Protein AF-A0A7C5J6E2-F1 (afdb_monomer)

Foldseek 3Di:
DVVVVVVVVVVVQVVVWDWDWDADPPFKIKIWTWGCDPDPPDHTDIDIWIWGWDDDDQWIWTGTPNDIWIWGHDPQWTWTDPPDPPDDTDIDGHDD

Solvent-accessible surfac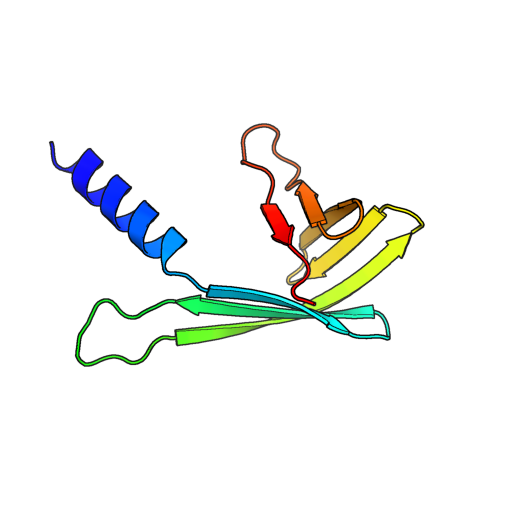e area (backbone atoms only — not comparable to full-atom values): 5600 Å² total; per-residue (Å²): 126,64,68,61,54,53,50,53,50,52,50,52,48,56,72,56,36,50,73,46,80,46,81,44,93,89,37,40,26,39,38,37,40,32,42,66,47,93,47,98,89,47,74,58,49,72,49,78,47,69,35,34,38,49,73,63,88,55,38,34,42,38,37,42,92,96,40,77,35,50,22,39,58,56,101,56,35,36,42,29,48,64,95,50,98,83,60,80,67,48,72,45,69,64,83,128

pLDDT: mean 76.21, std 11.4, range [49.91, 91.38]

Secondary structure (DSSP, 8-state):
-HHHHHHHHHHHHHHT-EEEEEEETTTEEEEEEEEPPSSTTSPPEEEEEEEEEEEETTEEEEEETTEEEEEEEETTEEEEE-SSTTSPPEEEE---

Radius of gyration: 15.64 Å; Cα contacts (8 Å, |Δi|>4): 153; chains: 1; bounding box: 43×29×48 Å

Sequence (96 aa):
KEQQGFAKFMLGMIDAMDMKLTLKSGGELEMEATTPSMSKDKKAKTETKKGTWKAEGETITLSADDKELECKLEEKKLECESGKKKDPPMVFIKQG

Nearest PDB structures (foldseek):
  4bqu-assembly2_B  TM=5.855E-01  e=4.080E-01  Rhipicephalus appendiculatus
  3cqn-assembly2_B  TM=4.545E-01  e=3.658E-01  Arabidopsis thaliana
  3mm0-assembly3_K-2  TM=4.435E-01  e=1.216E+00  Gallus gallus
  6m1u-assembly1_A  TM=3.165E-01  e=5.312E+00  Homo sapiens

Mean predicted aligned error: 9.53 Å

Structure (mmCIF, N/CA/C/O backbone):
data_AF-A0A7C5J6E2-F1
#
_entry.id   AF-A0A7C5J6E2-F1
#
loop_
_atom_site.group_PDB
_atom_site.id
_atom_site.type_symbol
_atom_site.label_atom_id
_atom_site.label_alt_id
_atom_site.label_comp_id
_atom_site.label_asym_id
_atom_site.label_entity_id
_atom_site.label_seq_id
_atom_site.pdbx_PDB_ins_code
_atom_site.Cartn_x
_atom_site.Cartn_y
_atom_site.Cartn_z
_atom_site.occupancy
_atom_site.B_iso_or_equiv
_atom_site.auth_seq_id
_atom_site.auth_comp_id
_atom_site.auth_asym_id
_atom_site.auth_atom_id
_atom_site.pdbx_PDB_model_num
ATOM 1 N N . LYS A 1 1 ? 12.221 2.442 -34.087 1.00 52.75 1 LYS A N 1
ATOM 2 C CA . LYS A 1 1 ? 12.283 1.030 -33.617 1.00 52.75 1 LYS A CA 1
ATOM 3 C C . LYS A 1 1 ? 12.865 0.891 -32.201 1.00 52.75 1 LYS A C 1
ATOM 5 O O . LYS A 1 1 ? 12.598 -0.116 -31.568 1.00 52.75 1 LYS A O 1
ATOM 10 N N . GLU A 1 2 ? 13.565 1.893 -31.661 1.00 52.41 2 GLU A N 1
ATOM 11 C CA . GLU A 1 2 ? 14.193 1.826 -30.325 1.00 52.41 2 GLU A CA 1
ATOM 12 C C . GLU A 1 2 ? 13.233 2.132 -29.155 1.00 52.41 2 GLU A C 1
ATOM 14 O O . GLU A 1 2 ? 13.336 1.525 -28.093 1.00 52.41 2 GLU A O 1
ATOM 19 N N . GLN A 1 3 ? 12.218 2.978 -29.369 1.00 56.50 3 GLN A N 1
ATOM 20 C CA . GLN A 1 3 ? 11.218 3.336 -28.346 1.00 56.50 3 GLN A CA 1
ATOM 21 C C . GLN A 1 3 ? 10.402 2.138 -27.824 1.00 56.50 3 GLN A C 1
ATOM 23 O O . GLN A 1 3 ? 10.106 2.061 -26.635 1.00 56.50 3 GLN A O 1
ATOM 28 N N . GLN A 1 4 ? 10.069 1.177 -28.694 1.00 57.31 4 GLN A N 1
ATOM 29 C CA . GLN A 1 4 ? 9.354 -0.043 -28.295 1.00 57.31 4 GLN A CA 1
ATOM 30 C C . GLN A 1 4 ? 10.225 -0.978 -27.445 1.00 57.31 4 GLN A C 1
ATOM 32 O O . GLN A 1 4 ? 9.703 -1.645 -26.554 1.00 57.31 4 GLN A O 1
ATOM 37 N N . GLY A 1 5 ? 11.541 -1.008 -27.688 1.00 61.09 5 GLY A N 1
ATOM 38 C CA . GLY A 1 5 ? 12.483 -1.793 -26.890 1.00 61.09 5 GLY A CA 1
ATOM 39 C C . GLY A 1 5 ? 12.600 -1.258 -25.465 1.00 61.09 5 GLY A C 1
ATOM 40 O O . GLY A 1 5 ? 12.502 -2.026 -24.513 1.00 61.09 5 GLY A O 1
ATOM 41 N N . PHE A 1 6 ? 12.706 0.066 -25.315 1.00 65.50 6 PHE A N 1
ATOM 42 C CA . PHE A 1 6 ? 12.762 0.709 -24.001 1.00 65.50 6 PHE A CA 1
ATOM 43 C C . PHE A 1 6 ? 11.434 0.603 -23.240 1.00 65.50 6 PHE A C 1
ATOM 45 O O . PHE A 1 6 ? 11.433 0.304 -22.051 1.00 65.50 6 PHE A O 1
ATOM 52 N N . ALA A 1 7 ? 10.295 0.763 -23.923 1.00 64.75 7 ALA A N 1
ATOM 53 C CA . ALA A 1 7 ? 8.981 0.589 -23.304 1.00 64.75 7 ALA A CA 1
ATOM 54 C C . ALA A 1 7 ? 8.773 -0.844 -22.791 1.00 64.75 7 ALA A C 1
ATOM 56 O O . ALA A 1 7 ? 8.332 -1.034 -21.663 1.00 64.75 7 ALA A O 1
ATOM 57 N N . LYS A 1 8 ? 9.144 -1.862 -23.577 1.00 63.06 8 LYS A N 1
ATOM 58 C CA . LYS A 1 8 ? 9.025 -3.270 -23.169 1.00 63.06 8 LYS A CA 1
ATOM 59 C C . LYS A 1 8 ? 9.985 -3.632 -22.033 1.00 63.06 8 LYS A C 1
ATOM 61 O O . LYS A 1 8 ? 9.623 -4.412 -21.160 1.00 63.06 8 LYS A O 1
ATOM 66 N N . PHE A 1 9 ? 11.174 -3.036 -22.022 1.00 64.44 9 PHE A N 1
ATOM 67 C CA . PHE A 1 9 ? 12.134 -3.164 -20.929 1.00 64.44 9 PHE A CA 1
ATOM 68 C C . PHE A 1 9 ? 11.629 -2.514 -19.635 1.00 64.44 9 PHE A C 1
ATOM 70 O O . PHE A 1 9 ? 11.676 -3.143 -18.585 1.00 64.44 9 PHE A O 1
ATOM 77 N N . MET A 1 10 ? 11.088 -1.294 -19.711 1.00 66.69 10 MET A N 1
ATOM 78 C CA . MET A 1 10 ? 10.483 -0.605 -18.566 1.00 66.69 10 MET A CA 1
ATOM 79 C C . MET A 1 10 ? 9.266 -1.362 -18.031 1.00 66.69 10 MET A C 1
ATOM 81 O O . MET A 1 10 ? 9.147 -1.531 -16.825 1.00 66.69 10 MET A O 1
ATOM 85 N N . LEU A 1 11 ? 8.401 -1.875 -18.911 1.00 65.69 11 LEU A N 1
ATOM 86 C CA . LEU A 1 11 ? 7.267 -2.714 -18.514 1.00 65.69 11 LEU A CA 1
ATOM 87 C C . LEU A 1 11 ? 7.733 -4.008 -17.837 1.00 65.69 11 LEU A C 1
ATOM 89 O O . LEU A 1 11 ? 7.211 -4.350 -16.786 1.00 65.69 11 LEU A O 1
ATOM 93 N N . GLY A 1 12 ? 8.752 -4.681 -18.381 1.00 64.75 12 GLY A N 1
ATOM 94 C CA . GLY A 1 12 ? 9.338 -5.868 -17.751 1.00 64.75 12 GLY A CA 1
ATOM 95 C C . GLY A 1 12 ? 10.037 -5.569 -16.422 1.00 64.75 12 GLY A C 1
ATOM 96 O O . GLY A 1 12 ? 10.050 -6.412 -15.535 1.00 64.75 12 GLY A O 1
ATOM 97 N N . MET A 1 13 ? 10.587 -4.363 -16.254 1.00 65.25 13 MET A N 1
ATOM 98 C CA . MET A 1 13 ? 11.142 -3.918 -14.978 1.00 65.25 13 MET A CA 1
ATOM 99 C C . MET A 1 13 ? 10.043 -3.659 -13.949 1.00 65.25 13 MET A C 1
ATOM 101 O O . MET A 1 13 ? 10.226 -4.040 -12.804 1.00 65.25 13 MET A O 1
ATOM 105 N N . ILE A 1 14 ? 8.928 -3.037 -14.347 1.00 66.12 14 ILE A N 1
ATOM 106 C CA . ILE A 1 14 ? 7.760 -2.808 -13.482 1.00 66.12 14 ILE A CA 1
ATOM 107 C C . ILE A 1 14 ? 7.132 -4.142 -13.062 1.00 66.12 14 ILE A C 1
ATOM 109 O O . ILE A 1 14 ? 6.823 -4.303 -11.891 1.00 66.12 14 ILE A O 1
ATOM 113 N N . ASP A 1 15 ? 7.009 -5.105 -13.979 1.00 64.00 15 ASP A N 1
ATOM 114 C CA . ASP A 1 15 ? 6.521 -6.463 -13.679 1.00 64.00 15 ASP A CA 1
ATOM 115 C C . ASP A 1 15 ? 7.446 -7.187 -12.682 1.00 64.00 15 ASP A C 1
ATOM 117 O O . ASP A 1 15 ? 7.003 -7.892 -11.782 1.00 64.00 15 ASP A O 1
ATOM 121 N N . ALA A 1 16 ? 8.754 -6.936 -12.787 1.00 67.88 16 ALA A N 1
ATOM 122 C CA . ALA A 1 16 ? 9.751 -7.488 -11.881 1.00 67.88 16 ALA A CA 1
ATOM 123 C C . ALA A 1 16 ? 9.944 -6.678 -10.578 1.00 67.88 16 ALA A C 1
ATOM 125 O O . ALA A 1 16 ? 10.701 -7.120 -9.711 1.00 67.88 16 ALA A O 1
ATOM 126 N N . MET A 1 17 ? 9.318 -5.501 -10.428 1.00 72.75 17 MET A N 1
ATOM 127 C CA . MET A 1 17 ? 9.335 -4.746 -9.173 1.00 72.75 17 MET A CA 1
ATOM 128 C C . MET A 1 17 ? 8.353 -5.378 -8.195 1.00 72.75 17 MET A C 1
ATOM 130 O O . MET A 1 17 ? 7.147 -5.377 -8.424 1.00 72.75 17 MET A O 1
ATOM 134 N N . ASP A 1 18 ? 8.872 -5.855 -7.069 1.00 77.62 18 ASP A N 1
ATOM 135 C CA . ASP A 1 18 ? 8.025 -6.321 -5.978 1.00 77.62 18 ASP A CA 1
ATOM 136 C C . ASP A 1 18 ? 7.582 -5.104 -5.157 1.00 77.62 18 ASP A C 1
ATOM 138 O O . ASP A 1 18 ? 8.414 -4.352 -4.640 1.00 77.62 18 ASP A O 1
ATOM 142 N N . MET A 1 19 ? 6.273 -4.863 -5.095 1.00 78.50 19 MET A N 1
ATOM 143 C CA . MET A 1 19 ? 5.681 -3.821 -4.262 1.00 78.50 19 MET A CA 1
ATOM 144 C C . MET A 1 19 ? 4.829 -4.469 -3.182 1.00 78.50 19 MET A C 1
ATOM 146 O O . MET A 1 19 ? 3.831 -5.130 -3.468 1.00 78.50 19 MET A O 1
ATOM 150 N N . LYS A 1 20 ? 5.190 -4.222 -1.927 1.00 83.25 20 LYS A N 1
ATOM 151 C CA . LYS A 1 20 ? 4.492 -4.742 -0.760 1.00 83.25 20 LYS A CA 1
ATOM 152 C C . LYS A 1 20 ? 3.956 -3.598 0.082 1.00 83.25 20 LYS A C 1
ATOM 154 O O . LYS A 1 20 ? 4.702 -2.741 0.543 1.00 83.25 20 LYS A O 1
ATOM 159 N N . LEU A 1 21 ? 2.649 -3.608 0.305 1.00 85.00 21 LEU A N 1
ATOM 160 C CA . LEU A 1 21 ? 1.952 -2.657 1.162 1.00 85.00 21 LEU A CA 1
ATOM 161 C C . LEU A 1 21 ? 1.542 -3.360 2.458 1.00 85.00 21 LEU A C 1
ATOM 163 O O . LEU A 1 21 ? 0.734 -4.287 2.431 1.00 85.00 21 LEU A O 1
ATOM 167 N N . THR A 1 22 ? 2.077 -2.918 3.593 1.00 87.19 22 THR A N 1
ATOM 168 C CA . THR A 1 22 ? 1.728 -3.444 4.917 1.00 87.19 22 THR A CA 1
ATOM 169 C C . THR A 1 22 ? 0.939 -2.396 5.694 1.00 87.19 22 THR A C 1
ATOM 171 O O . THR A 1 22 ? 1.483 -1.368 6.096 1.00 87.19 22 THR A O 1
ATOM 174 N N . LEU A 1 23 ? -0.343 -2.675 5.932 1.00 86.69 23 LEU A N 1
ATOM 175 C CA . LEU A 1 23 ? -1.206 -1.884 6.810 1.00 86.69 23 LEU A CA 1
ATOM 176 C C . LEU A 1 23 ? -1.119 -2.464 8.228 1.00 86.69 23 LEU A C 1
ATOM 178 O O . LEU A 1 23 ? -1.626 -3.556 8.490 1.00 86.69 23 LEU A O 1
ATOM 182 N N . LYS A 1 24 ? -0.433 -1.771 9.140 1.00 87.19 24 LYS A N 1
ATOM 183 C CA . LYS A 1 24 ? -0.280 -2.186 10.541 1.00 87.19 24 LYS A CA 1
ATOM 184 C C . LYS A 1 24 ? -1.456 -1.679 11.375 1.00 87.19 24 LYS A C 1
ATOM 186 O O . LYS A 1 24 ? -1.949 -0.566 11.175 1.00 87.19 24 LYS A O 1
ATOM 191 N N . SER A 1 25 ? -1.890 -2.492 12.336 1.00 79.31 25 SER A N 1
ATOM 192 C CA . SER A 1 25 ? -2.882 -2.093 13.338 1.00 79.31 25 SER A CA 1
ATOM 193 C C . SER A 1 25 ? -2.380 -0.870 14.107 1.00 79.31 25 SER A C 1
ATOM 195 O O . SER A 1 25 ? -1.258 -0.883 14.601 1.00 79.31 25 SER A O 1
ATOM 197 N N . GLY A 1 26 ? -3.200 0.179 14.199 1.00 80.62 26 GLY A N 1
ATOM 198 C CA . GLY A 1 26 ? -2.798 1.477 14.763 1.00 80.62 26 GLY A CA 1
ATOM 199 C C . GLY A 1 26 ? -2.682 2.606 13.735 1.00 80.62 26 GLY A C 1
ATOM 200 O O . GLY A 1 26 ? -2.358 3.728 14.109 1.00 80.62 26 GLY A O 1
ATOM 201 N N . GLY A 1 27 ? -2.987 2.333 12.461 1.00 86.19 27 GLY A N 1
ATOM 202 C CA . GLY A 1 27 ? -2.994 3.348 11.405 1.00 86.19 27 GLY A CA 1
ATOM 203 C C . GLY A 1 27 ? -1.608 3.653 10.839 1.00 86.19 27 GLY A C 1
ATOM 204 O O . GLY A 1 27 ? -1.425 4.690 10.213 1.00 86.19 27 GLY A O 1
ATOM 205 N N . GLU A 1 28 ? -0.630 2.769 11.046 1.00 89.94 28 GLU A N 1
ATOM 206 C CA . GLU A 1 28 ? 0.700 2.860 10.438 1.00 89.94 28 GLU A CA 1
ATOM 207 C C . GLU A 1 28 ? 0.753 2.066 9.134 1.00 89.94 28 GLU A C 1
ATOM 209 O O . GLU A 1 28 ? 0.276 0.933 9.053 1.00 89.94 28 GLU A O 1
ATOM 214 N N . LEU A 1 29 ? 1.353 2.653 8.106 1.00 89.06 29 LEU A N 1
ATOM 215 C CA . LEU A 1 29 ? 1.525 2.048 6.793 1.00 89.06 29 LEU A CA 1
ATOM 216 C C . LEU A 1 29 ? 3.013 1.942 6.459 1.00 89.06 29 LEU A C 1
ATOM 218 O O . LEU A 1 29 ? 3.796 2.856 6.713 1.00 89.06 29 LEU A O 1
ATOM 222 N N . GLU A 1 30 ? 3.399 0.815 5.874 1.00 89.25 30 GLU A N 1
ATOM 223 C CA . GLU A 1 30 ? 4.756 0.548 5.411 1.00 89.25 30 GLU A CA 1
ATOM 224 C C . GLU A 1 30 ? 4.695 0.026 3.975 1.00 89.25 30 GLU A C 1
ATOM 226 O O . GLU A 1 30 ? 4.128 -1.034 3.715 1.00 89.25 30 GLU A O 1
ATOM 231 N N . MET A 1 31 ? 5.234 0.798 3.034 1.00 86.44 31 MET A N 1
ATOM 232 C CA . MET A 1 31 ? 5.393 0.391 1.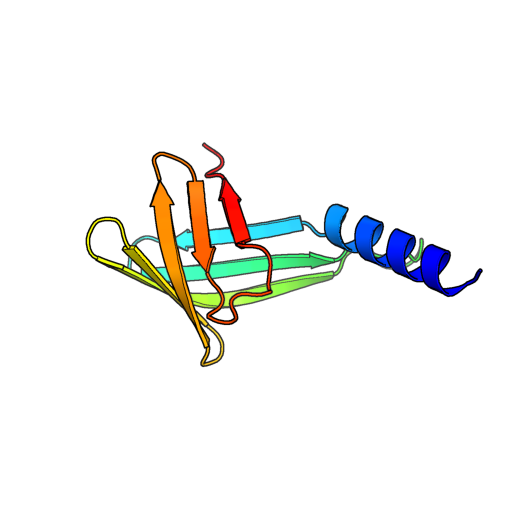640 1.00 86.44 31 MET A CA 1
ATOM 233 C C . MET A 1 31 ? 6.832 -0.050 1.422 1.00 86.44 31 MET A C 1
ATOM 235 O O . MET A 1 31 ? 7.751 0.736 1.636 1.00 86.44 31 MET A O 1
ATOM 239 N N . GLU A 1 32 ? 7.039 -1.270 0.958 1.00 86.50 32 GLU A N 1
ATOM 240 C CA . GLU A 1 32 ? 8.334 -1.755 0.501 1.00 86.50 32 GLU A CA 1
ATOM 241 C C . GLU A 1 32 ? 8.290 -1.875 -1.020 1.00 86.50 32 GLU A C 1
ATOM 243 O O . GLU A 1 32 ? 7.421 -2.545 -1.574 1.00 86.50 32 GLU A O 1
ATOM 248 N N . ALA A 1 33 ? 9.212 -1.204 -1.702 1.00 83.00 33 ALA A N 1
ATOM 249 C CA . ALA A 1 33 ? 9.401 -1.339 -3.138 1.00 83.00 33 ALA A CA 1
ATOM 250 C C . ALA A 1 33 ? 10.785 -1.933 -3.390 1.00 83.00 33 ALA A C 1
ATOM 252 O O . ALA A 1 33 ? 11.807 -1.288 -3.137 1.00 83.00 33 ALA A O 1
ATOM 253 N N . THR A 1 34 ? 10.828 -3.163 -3.888 1.00 81.50 34 THR A N 1
ATOM 254 C CA . THR A 1 34 ? 12.063 -3.844 -4.262 1.00 81.50 34 THR A CA 1
ATOM 255 C C . THR A 1 34 ? 12.258 -3.739 -5.764 1.00 81.50 34 THR A C 1
ATOM 257 O O . THR A 1 34 ? 11.576 -4.378 -6.561 1.00 81.50 34 THR A O 1
ATOM 260 N N . THR A 1 35 ? 13.241 -2.933 -6.158 1.00 81.19 35 THR A N 1
ATOM 261 C CA . THR A 1 35 ? 13.687 -2.850 -7.546 1.00 81.19 35 THR A CA 1
ATOM 262 C C . THR A 1 35 ? 14.731 -3.931 -7.817 1.00 81.19 35 THR A C 1
ATOM 264 O O . THR A 1 35 ? 15.815 -3.903 -7.214 1.00 81.19 35 THR A O 1
ATOM 267 N N . PRO A 1 36 ? 14.455 -4.885 -8.724 1.00 70.31 36 PRO A N 1
ATOM 268 C CA . PRO A 1 36 ? 15.447 -5.868 -9.125 1.00 70.31 36 PRO A CA 1
ATOM 269 C C . PRO A 1 36 ? 16.590 -5.153 -9.843 1.00 70.31 36 PRO A C 1
ATOM 271 O O . PRO A 1 36 ? 16.380 -4.255 -10.663 1.00 70.31 36 PRO A O 1
ATOM 274 N N . SER A 1 37 ? 17.827 -5.535 -9.532 1.00 69.69 37 SER A N 1
ATOM 275 C CA . SER A 1 37 ? 18.965 -4.993 -10.262 1.00 69.69 37 SER A CA 1
ATOM 276 C C . SER A 1 37 ? 19.138 -5.723 -11.586 1.00 69.69 37 SER A C 1
ATOM 278 O O . SER A 1 37 ? 19.164 -6.949 -11.628 1.00 69.69 37 SER A O 1
ATOM 280 N N . MET A 1 38 ? 19.303 -4.965 -12.667 1.00 66.00 38 MET A N 1
ATOM 281 C CA . MET A 1 38 ? 19.588 -5.514 -13.999 1.00 66.00 38 MET A CA 1
ATOM 282 C C . MET A 1 38 ? 21.081 -5.816 -14.206 1.00 66.00 38 MET A C 1
ATOM 284 O O . MET A 1 38 ? 21.473 -6.397 -15.217 1.00 66.00 38 MET A O 1
ATOM 288 N N . SER A 1 39 ? 21.935 -5.411 -13.263 1.00 64.06 39 SER A N 1
ATOM 289 C CA . SER A 1 39 ? 23.367 -5.700 -13.276 1.00 64.06 39 SER A CA 1
ATOM 290 C C . SER A 1 39 ? 23.649 -6.941 -12.434 1.00 64.06 39 SER A C 1
ATOM 292 O O . SER A 1 39 ? 23.260 -6.988 -11.271 1.00 64.06 39 SER A O 1
ATOM 294 N N . LYS A 1 40 ? 24.383 -7.914 -12.992 1.00 58.00 40 LYS A N 1
ATOM 295 C CA . LYS A 1 40 ? 24.777 -9.153 -12.290 1.00 58.00 40 LYS A CA 1
ATOM 296 C C . LYS A 1 40 ? 25.547 -8.903 -10.983 1.00 58.00 40 LYS A C 1
ATOM 298 O O . LYS A 1 40 ? 25.529 -9.752 -10.101 1.00 58.00 40 LYS A O 1
ATOM 303 N N . ASP A 1 41 ? 26.168 -7.734 -10.850 1.00 64.25 41 ASP A N 1
ATOM 304 C CA . ASP A 1 41 ? 27.009 -7.354 -9.711 1.00 64.25 41 ASP A CA 1
ATOM 305 C C . ASP A 1 41 ? 26.307 -6.484 -8.657 1.00 64.25 41 ASP A C 1
ATOM 307 O O . ASP A 1 41 ? 26.922 -6.097 -7.662 1.00 64.25 41 ASP A O 1
ATOM 311 N N . LYS A 1 42 ? 25.024 -6.143 -8.839 1.00 63.19 42 LYS A N 1
ATOM 312 C CA . LYS A 1 42 ? 24.281 -5.324 -7.872 1.00 63.19 42 LYS A CA 1
ATOM 313 C C . LYS A 1 42 ? 23.100 -6.094 -7.297 1.00 63.19 42 LYS A C 1
ATOM 315 O O . LYS A 1 42 ? 22.343 -6.742 -8.008 1.00 63.19 42 LYS A O 1
ATOM 320 N N . LYS A 1 43 ? 22.936 -6.008 -5.977 1.00 70.38 43 LYS A N 1
ATOM 321 C CA . LYS A 1 43 ? 21.767 -6.556 -5.281 1.00 70.38 43 LYS A CA 1
ATOM 322 C C . LYS A 1 43 ? 20.527 -5.722 -5.610 1.00 70.38 43 LYS A C 1
ATOM 324 O O . LYS A 1 43 ? 20.645 -4.531 -5.905 1.00 70.38 43 LYS A O 1
ATOM 329 N N . ALA A 1 44 ? 19.354 -6.352 -5.551 1.00 76.31 44 ALA A N 1
ATOM 330 C CA . ALA A 1 44 ? 18.081 -5.642 -5.594 1.00 76.31 44 ALA A CA 1
ATOM 331 C C . ALA A 1 44 ? 18.056 -4.550 -4.513 1.00 76.31 44 ALA A C 1
ATOM 333 O O . ALA A 1 44 ? 18.588 -4.744 -3.414 1.00 76.31 44 ALA A O 1
ATOM 334 N N . LYS A 1 45 ? 17.484 -3.393 -4.840 1.00 79.88 45 LYS A N 1
ATOM 335 C CA . LYS A 1 45 ? 17.373 -2.271 -3.909 1.00 79.88 45 LYS A CA 1
ATOM 336 C C .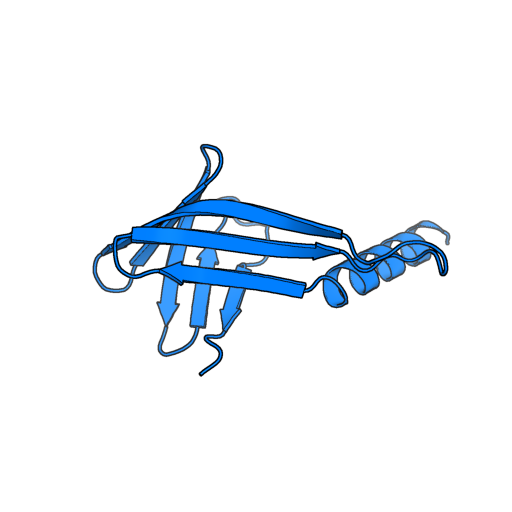 LYS A 1 45 ? 15.955 -2.258 -3.359 1.00 79.88 45 LYS A C 1
ATOM 338 O O . LYS A 1 45 ? 15.009 -2.080 -4.118 1.00 79.88 45 LYS A O 1
ATOM 343 N N . THR A 1 46 ? 15.823 -2.439 -2.051 1.00 83.69 46 THR A N 1
ATOM 344 C CA . THR A 1 46 ? 14.549 -2.250 -1.355 1.00 83.69 46 THR A CA 1
ATOM 345 C C . THR A 1 46 ? 14.507 -0.847 -0.779 1.00 83.69 46 THR A C 1
ATOM 347 O O . THR A 1 46 ? 15.431 -0.430 -0.078 1.00 83.69 46 THR A O 1
ATOM 350 N N . GLU A 1 47 ? 13.446 -0.117 -1.087 1.00 83.94 47 GLU A N 1
ATOM 351 C CA . GLU A 1 47 ? 13.143 1.171 -0.478 1.00 83.94 47 GLU A CA 1
ATOM 352 C C . GLU A 1 47 ? 11.874 1.022 0.351 1.00 83.94 47 GLU A C 1
ATOM 354 O O . GLU A 1 47 ? 10.825 0.643 -0.166 1.00 83.94 47 GLU A O 1
ATOM 359 N N . THR A 1 48 ? 11.992 1.299 1.648 1.00 85.56 48 THR A N 1
ATOM 360 C CA . THR A 1 48 ? 10.867 1.269 2.579 1.00 85.56 48 THR A CA 1
ATOM 361 C C . THR A 1 48 ? 10.398 2.691 2.835 1.00 85.56 48 THR A C 1
ATOM 363 O O . THR A 1 48 ? 11.174 3.543 3.271 1.00 85.56 48 THR A O 1
ATOM 366 N N . LYS A 1 49 ? 9.116 2.944 2.596 1.00 86.44 49 LYS A N 1
ATOM 367 C CA . LYS A 1 49 ? 8.437 4.191 2.931 1.00 86.44 49 LYS A CA 1
ATOM 368 C C . LYS A 1 49 ? 7.449 3.945 4.051 1.00 86.44 49 LYS A C 1
ATOM 370 O O . LYS A 1 49 ? 6.699 2.973 4.021 1.00 86.44 49 LYS A O 1
ATOM 375 N N . LYS A 1 50 ? 7.445 4.842 5.029 1.00 89.44 50 LYS A N 1
ATOM 376 C CA . LYS A 1 50 ? 6.480 4.824 6.124 1.00 89.44 50 LYS A CA 1
ATOM 377 C C . LYS A 1 50 ? 5.460 5.927 5.917 1.00 89.44 50 LYS A C 1
ATOM 379 O O . LYS A 1 50 ? 5.787 6.999 5.416 1.00 89.44 50 LYS A O 1
ATOM 384 N N . GLY A 1 51 ? 4.240 5.646 6.322 1.00 89.06 51 GLY A N 1
ATOM 385 C CA . GLY A 1 51 ? 3.125 6.565 6.264 1.00 89.06 51 GLY A CA 1
ATOM 386 C C . GLY A 1 51 ? 2.068 6.156 7.270 1.00 89.06 51 GLY A C 1
ATOM 387 O O . GLY A 1 51 ? 2.308 5.338 8.162 1.00 89.06 51 GLY A O 1
ATOM 388 N N . THR A 1 52 ? 0.886 6.715 7.110 1.00 91.38 52 THR A N 1
ATOM 389 C CA . THR A 1 52 ? -0.282 6.365 7.903 1.00 91.38 52 THR A CA 1
ATOM 390 C C . THR A 1 52 ? -1.406 5.904 6.997 1.00 91.38 52 THR A C 1
ATOM 392 O O . THR A 1 52 ? -1.407 6.151 5.792 1.00 91.38 52 THR A O 1
ATOM 395 N N . TRP A 1 53 ? -2.352 5.173 7.565 1.00 91.06 53 TRP A N 1
ATOM 396 C CA . TRP A 1 53 ? -3.585 4.832 6.882 1.00 91.06 53 TRP A CA 1
ATOM 397 C C . TRP 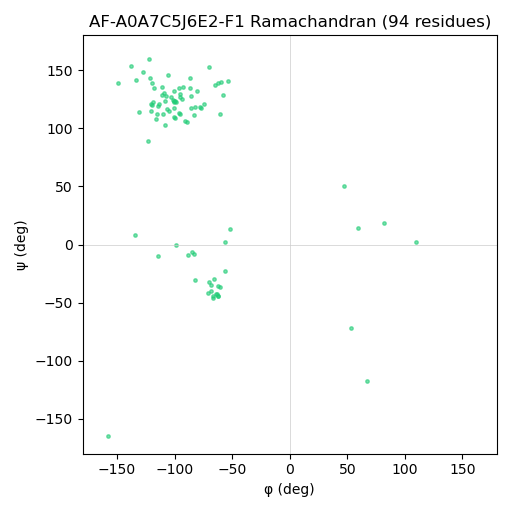A 1 53 ? -4.766 4.965 7.829 1.00 91.06 53 TRP A C 1
ATOM 399 O O . TRP A 1 53 ? -4.638 4.826 9.049 1.00 91.06 53 TRP A O 1
ATOM 409 N N . LYS A 1 54 ? -5.932 5.226 7.254 1.00 89.94 54 LYS A N 1
ATOM 410 C CA . LYS A 1 54 ? -7.211 5.258 7.959 1.00 89.94 54 LYS A CA 1
ATOM 411 C C . LYS A 1 54 ? -8.232 4.482 7.151 1.00 89.94 54 LYS A C 1
ATOM 413 O O . LYS A 1 54 ? -8.215 4.565 5.931 1.00 89.94 54 LYS A O 1
ATOM 418 N N . ALA A 1 55 ? -9.103 3.744 7.827 1.00 87.38 55 ALA A N 1
ATOM 419 C CA . ALA A 1 55 ? -10.279 3.150 7.207 1.00 87.38 55 ALA A CA 1
ATOM 420 C C . ALA A 1 55 ? -11.538 3.832 7.739 1.00 87.38 55 ALA A C 1
ATOM 422 O O . ALA A 1 55 ? -11.732 3.930 8.952 1.00 87.38 55 ALA A O 1
ATOM 423 N N . GLU A 1 56 ? -12.389 4.265 6.820 1.00 85.75 56 GLU A N 1
ATOM 424 C CA . GLU A 1 56 ? -13.706 4.837 7.064 1.00 85.75 56 GLU A CA 1
ATOM 425 C C . GLU A 1 56 ? -14.727 4.003 6.282 1.00 85.75 56 GLU A C 1
ATOM 427 O O . GLU A 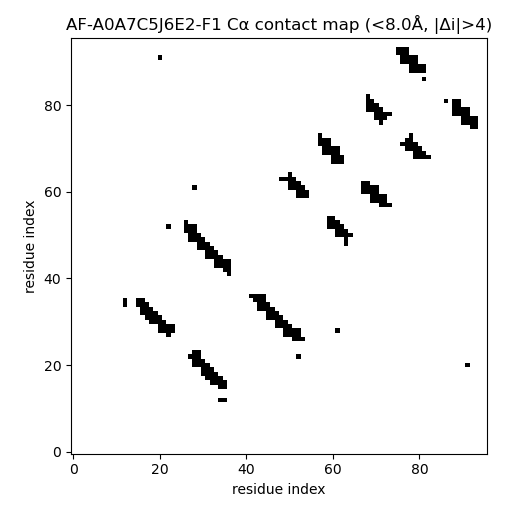1 56 ? -15.016 4.250 5.113 1.00 85.75 56 GLU A O 1
ATOM 432 N N . GLY A 1 57 ? -15.235 2.948 6.923 1.00 84.88 57 GLY A N 1
ATOM 433 C CA . GLY A 1 57 ? -16.115 1.980 6.267 1.00 84.88 57 GLY A CA 1
ATOM 434 C C . GLY A 1 57 ? -15.379 1.179 5.190 1.00 84.88 57 GLY A C 1
ATOM 435 O O . GLY A 1 57 ? -14.452 0.433 5.500 1.00 84.88 57 GLY A O 1
ATOM 436 N N . GLU A 1 58 ? -15.815 1.322 3.939 1.00 84.88 58 GLU A N 1
ATOM 437 C CA . GLU A 1 58 ? -15.245 0.641 2.763 1.00 84.88 58 GLU A CA 1
ATOM 438 C C . GLU A 1 58 ? -14.089 1.430 2.121 1.00 84.88 58 GLU A C 1
ATOM 440 O O . GLU A 1 58 ? -13.376 0.912 1.257 1.00 84.88 58 GLU A O 1
ATOM 445 N N . THR A 1 59 ? -13.873 2.670 2.565 1.00 85.75 59 THR A N 1
ATOM 446 C CA . THR A 1 59 ? -12.814 3.549 2.069 1.00 85.75 59 THR A CA 1
ATOM 447 C C . THR A 1 59 ? -11.594 3.473 2.980 1.00 85.75 59 THR A C 1
ATOM 449 O O . THR A 1 59 ? -11.700 3.534 4.203 1.00 85.75 59 THR A O 1
ATOM 452 N N . ILE A 1 60 ? -10.414 3.364 2.382 1.00 88.75 60 ILE A N 1
ATOM 453 C CA . ILE A 1 60 ? -9.112 3.392 3.038 1.00 88.75 60 ILE A CA 1
ATOM 454 C C . ILE A 1 60 ? -8.301 4.547 2.461 1.00 88.75 60 ILE A C 1
ATOM 456 O O . ILE A 1 60 ? -7.981 4.554 1.279 1.00 88.75 60 ILE A O 1
ATOM 460 N N . THR A 1 61 ? -7.893 5.483 3.304 1.00 88.88 61 THR A N 1
ATOM 461 C CA . THR A 1 61 ? -7.005 6.582 2.922 1.00 88.88 61 THR A CA 1
ATOM 462 C C . THR A 1 61 ? -5.585 6.239 3.340 1.00 88.88 61 THR A C 1
ATOM 464 O O . THR A 1 61 ? -5.334 5.982 4.517 1.00 88.88 61 THR A O 1
ATOM 467 N N . LEU A 1 62 ? -4.654 6.219 2.388 1.00 88.56 62 LEU A N 1
ATOM 468 C CA . LEU A 1 62 ? -3.224 6.021 2.617 1.00 88.56 62 LEU A CA 1
ATOM 469 C C . LEU A 1 62 ? -2.517 7.373 2.519 1.00 88.56 62 LEU A C 1
ATOM 471 O O . LEU A 1 62 ? -2.630 8.046 1.500 1.00 88.56 62 LEU A O 1
ATOM 475 N N . SER A 1 63 ? -1.746 7.747 3.531 1.00 86.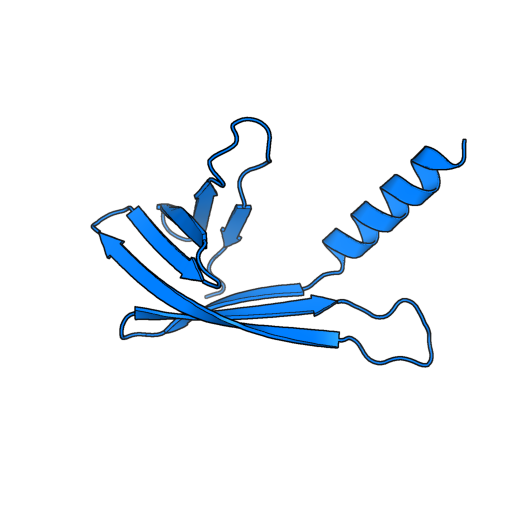56 63 SER A N 1
ATOM 476 C CA . SER A 1 63 ? -1.020 9.016 3.587 1.00 86.56 63 SER A CA 1
ATOM 477 C C . SER A 1 63 ? 0.482 8.747 3.714 1.00 86.56 63 SER A C 1
ATOM 479 O O . SER A 1 63 ? 0.938 8.201 4.717 1.00 86.56 63 SER A O 1
ATOM 481 N N . ALA A 1 64 ? 1.279 9.121 2.714 1.00 83.38 64 ALA A N 1
ATOM 482 C CA . ALA A 1 64 ? 2.741 8.996 2.751 1.00 83.38 64 ALA A CA 1
ATOM 483 C C . ALA A 1 64 ? 3.408 10.103 1.923 1.00 83.38 64 ALA A C 1
ATOM 485 O O . ALA A 1 64 ? 2.942 10.400 0.826 1.00 83.38 64 ALA A O 1
ATOM 486 N N . ASP A 1 65 ? 4.510 10.683 2.417 1.00 76.00 65 ASP A N 1
ATOM 487 C CA . ASP A 1 65 ? 5.269 11.746 1.724 1.00 76.00 65 ASP A CA 1
ATOM 488 C C . ASP A 1 65 ? 4.362 12.875 1.167 1.00 76.00 65 ASP A C 1
ATOM 490 O O . ASP A 1 65 ? 4.407 13.183 -0.027 1.00 76.00 65 ASP A O 1
ATOM 494 N N . ASP A 1 66 ? 3.475 13.426 2.009 1.00 75.56 66 ASP A N 1
ATOM 495 C CA . ASP A 1 66 ? 2.495 14.480 1.666 1.00 75.56 66 ASP A CA 1
ATOM 496 C C . ASP A 1 66 ? 1.495 14.119 0.548 1.00 75.56 66 ASP A C 1
ATOM 498 O O . ASP A 1 66 ? 0.796 14.980 0.008 1.00 75.56 66 ASP A O 1
ATOM 502 N N . LYS A 1 67 ? 1.398 12.835 0.191 1.00 78.25 67 LYS A N 1
ATOM 503 C CA . LYS A 1 67 ? 0.400 12.318 -0.744 1.00 78.25 67 LYS A CA 1
ATOM 504 C C . LYS A 1 67 ? -0.642 11.513 0.003 1.00 78.25 67 LYS A C 1
ATOM 506 O O . LYS A 1 67 ? -0.304 10.572 0.717 1.00 78.25 67 LYS A O 1
ATOM 511 N N . GLU A 1 68 ? -1.900 11.855 -0.234 1.00 83.44 68 GLU A N 1
ATOM 512 C CA . GLU A 1 68 ? -3.042 11.030 0.138 1.00 83.44 68 GLU A CA 1
ATOM 513 C C . GLU A 1 68 ? -3.550 10.266 -1.085 1.00 83.44 68 GLU A C 1
ATOM 515 O O . GLU A 1 68 ? -3.709 10.822 -2.175 1.00 83.44 68 GLU A O 1
ATOM 520 N N . LEU A 1 69 ? -3.762 8.969 -0.898 1.00 84.06 69 LEU A N 1
ATOM 521 C CA . LEU A 1 69 ? -4.341 8.052 -1.865 1.00 84.06 69 LEU A CA 1
ATOM 522 C C . LEU A 1 69 ? -5.611 7.488 -1.251 1.00 84.06 69 LEU A C 1
ATOM 524 O O . LEU A 1 69 ? -5.563 6.854 -0.199 1.00 84.06 69 LEU A O 1
ATOM 528 N N . GLU A 1 70 ? -6.734 7.718 -1.916 1.00 86.50 70 GLU A N 1
ATOM 529 C CA . GLU A 1 70 ? -7.990 7.086 -1.547 1.00 86.50 70 GLU A CA 1
ATOM 530 C C . GLU A 1 70 ? -8.063 5.718 -2.223 1.00 86.50 70 GLU A C 1
ATOM 532 O O . GLU A 1 70 ? -7.845 5.578 -3.431 1.00 86.50 70 GLU A O 1
ATOM 537 N N . CYS A 1 71 ? -8.335 4.699 -1.423 1.00 87.56 71 CYS A N 1
ATOM 538 C CA . CYS A 1 71 ? -8.450 3.325 -1.853 1.00 87.56 71 CYS A CA 1
ATOM 539 C C . CYS A 1 71 ? -9.776 2.735 -1.385 1.00 87.56 71 CYS A C 1
ATOM 541 O O . CYS A 1 71 ? -10.272 3.077 -0.317 1.00 87.56 71 CYS A O 1
ATOM 543 N N . LYS A 1 72 ? -10.342 1.808 -2.148 1.00 87.44 72 LYS A N 1
ATOM 544 C CA . LYS A 1 72 ? -11.546 1.066 -1.768 1.00 87.44 72 LYS A CA 1
ATOM 545 C C . LYS A 1 72 ? -11.184 -0.369 -1.454 1.00 87.44 72 LYS A C 1
ATOM 547 O O . LYS A 1 72 ? -10.460 -1.011 -2.215 1.00 87.44 72 LYS A O 1
ATOM 552 N N . LEU A 1 73 ? -11.652 -0.851 -0.309 1.00 83.06 73 LEU A N 1
ATOM 553 C CA . LEU A 1 73 ? -11.478 -2.238 0.088 1.00 83.06 73 LEU A CA 1
ATOM 554 C C . LEU A 1 73 ? -12.656 -3.062 -0.442 1.00 83.06 73 LEU A C 1
ATOM 556 O O . LEU A 1 73 ? -13.743 -3.027 0.124 1.00 83.06 73 LEU A O 1
ATOM 560 N N . GLU A 1 74 ? -12.417 -3.847 -1.487 1.00 81.25 74 GLU A N 1
ATOM 561 C CA . GLU A 1 74 ? -13.384 -4.796 -2.040 1.00 81.25 74 GLU A CA 1
ATOM 562 C C . GLU A 1 74 ? -12.959 -6.230 -1.707 1.00 81.25 74 GLU A C 1
ATOM 564 O O . GLU A 1 74 ? -12.045 -6.784 -2.320 1.00 81.25 74 GLU A O 1
ATOM 569 N N . GLU A 1 75 ? -13.616 -6.834 -0.709 1.00 79.19 75 GLU A N 1
ATOM 570 C CA . GLU A 1 75 ? -13.414 -8.201 -0.182 1.00 79.19 75 GLU A CA 1
ATOM 571 C C . GLU A 1 75 ? -11.970 -8.558 0.233 1.00 79.19 75 GLU A C 1
ATOM 573 O O . GLU A 1 75 ? -11.661 -8.743 1.412 1.00 79.19 75 GLU A O 1
ATOM 578 N N . LYS A 1 76 ? -11.082 -8.724 -0.751 1.00 80.88 76 LYS A N 1
ATOM 579 C CA . LYS A 1 76 ? -9.662 -9.093 -0.625 1.00 80.88 76 LYS A CA 1
ATOM 580 C C . LYS A 1 76 ? -8.750 -8.223 -1.492 1.00 80.88 76 LYS A C 1
ATOM 582 O O . LYS A 1 76 ? -7.569 -8.538 -1.636 1.00 80.88 76 LYS A O 1
ATOM 587 N N . LYS A 1 77 ? -9.281 -7.166 -2.095 1.00 84.12 77 LYS A N 1
ATOM 588 C CA . LYS A 1 77 ? -8.567 -6.241 -2.968 1.00 84.12 77 LYS A CA 1
ATOM 589 C C . LYS A 1 77 ?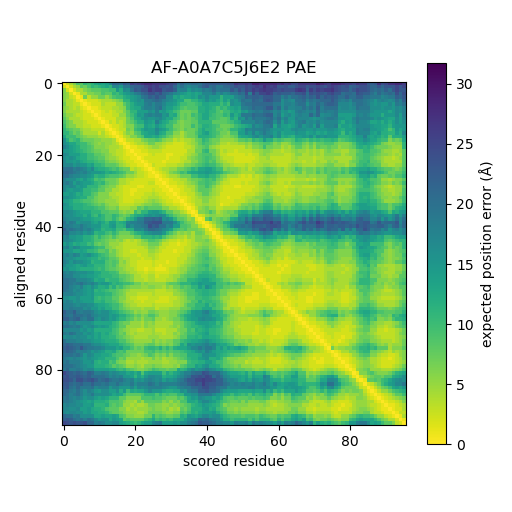 -8.668 -4.839 -2.398 1.00 84.12 77 LYS A C 1
ATOM 591 O O . LYS A 1 77 ? -9.688 -4.462 -1.837 1.00 84.12 77 LYS A O 1
ATOM 596 N N . LEU A 1 78 ? -7.592 -4.091 -2.536 1.00 84.38 78 LEU A N 1
ATOM 597 C CA . LEU A 1 78 ? -7.518 -2.684 -2.209 1.00 84.38 78 LEU A CA 1
ATOM 598 C C . LEU A 1 78 ? -7.243 -1.936 -3.510 1.00 84.38 78 LEU A C 1
ATOM 600 O O . LEU A 1 78 ? -6.151 -2.051 -4.066 1.00 84.38 78 LEU A O 1
ATOM 604 N N . GLU A 1 79 ? -8.237 -1.219 -4.014 1.00 86.25 79 GLU A N 1
ATOM 605 C CA . GLU A 1 79 ? -8.155 -0.481 -5.275 1.00 86.25 79 GLU A CA 1
ATOM 606 C C . GLU A 1 79 ? -7.914 0.993 -4.984 1.00 86.25 79 GLU A C 1
ATOM 608 O O . GLU A 1 79 ? -8.791 1.668 -4.460 1.00 86.25 79 GLU A O 1
ATOM 613 N N . CYS A 1 80 ? -6.719 1.489 -5.286 1.00 84.06 80 CYS A N 1
ATOM 614 C CA . CYS A 1 80 ? -6.302 2.861 -5.030 1.00 84.06 80 CYS A CA 1
ATOM 615 C C . CYS A 1 80 ? -6.395 3.714 -6.297 1.00 84.06 80 CYS A C 1
ATOM 617 O O . CYS A 1 80 ? -5.727 3.438 -7.303 1.00 84.06 80 CYS A O 1
ATOM 619 N N . GLU A 1 81 ? -7.161 4.800 -6.225 1.00 77.75 81 GLU A N 1
ATOM 620 C CA . GLU A 1 81 ? -7.265 5.788 -7.293 1.00 77.75 81 GLU A CA 1
ATOM 621 C C . GLU A 1 81 ? -6.286 6.939 -7.016 1.00 77.75 81 GLU A C 1
ATOM 623 O O . GLU A 1 81 ? -6.437 7.726 -6.084 1.00 77.75 81 GLU A O 1
ATOM 628 N N . SER A 1 82 ? -5.254 7.078 -7.851 1.00 63.72 82 SER A N 1
ATOM 629 C CA . SER A 1 82 ? -4.498 8.333 -7.912 1.00 63.72 82 SER A CA 1
ATOM 630 C C . SER A 1 82 ? -5.353 9.315 -8.704 1.00 63.72 82 SER A C 1
ATOM 632 O O . SER A 1 82 ? -5.605 9.036 -9.867 1.00 63.72 82 SER A O 1
ATOM 634 N N . GLY A 1 83 ? -5.806 10.431 -8.119 1.00 55.19 83 GLY A N 1
ATOM 635 C CA . GLY A 1 83 ? -6.838 11.361 -8.638 1.00 55.19 83 GLY A CA 1
ATOM 636 C C . GLY A 1 83 ? -6.712 11.942 -10.069 1.00 55.19 83 GLY A C 1
ATOM 637 O O . GLY A 1 83 ? -7.421 12.884 -10.422 1.00 55.19 83 GLY A O 1
ATOM 638 N N . LYS A 1 84 ? -5.841 11.412 -10.929 1.00 53.12 84 LYS A N 1
ATOM 639 C CA . LYS A 1 84 ? -5.813 11.618 -12.377 1.00 53.12 84 LYS A CA 1
ATOM 640 C C . LYS A 1 84 ? -6.547 10.469 -13.081 1.00 53.12 84 LYS A C 1
ATOM 642 O O . LYS A 1 84 ? -6.037 9.361 -13.165 1.00 53.12 84 LYS A O 1
ATOM 647 N N . LYS A 1 85 ? -7.684 10.771 -13.722 1.00 54.66 85 LYS A N 1
ATOM 648 C CA . LYS A 1 85 ? -8.545 9.837 -14.497 1.00 54.66 85 LYS A CA 1
ATOM 649 C C . LYS A 1 85 ? -7.869 9.053 -15.648 1.00 54.66 85 LYS A C 1
ATOM 651 O O . LYS A 1 85 ? -8.559 8.378 -16.404 1.00 54.66 85 LYS A O 1
ATOM 656 N N . LYS A 1 86 ? -6.561 9.209 -15.865 1.00 56.19 86 LYS A N 1
ATOM 657 C CA . LYS A 1 86 ? -5.802 8.563 -16.948 1.00 56.19 86 LYS A CA 1
ATOM 658 C C . LYS A 1 86 ? -4.752 7.570 -16.451 1.00 56.19 86 LYS A C 1
ATOM 660 O O . LYS A 1 86 ? -4.194 6.863 -17.285 1.00 56.19 86 LYS A O 1
ATOM 665 N N . ASP A 1 87 ? -4.478 7.526 -15.151 1.00 58.78 87 ASP A N 1
ATOM 666 C CA . ASP A 1 87 ? -3.569 6.539 -14.583 1.00 58.78 87 ASP A CA 1
ATOM 667 C C . ASP A 1 87 ? -4.354 5.254 -14.267 1.00 58.78 87 ASP A C 1
ATOM 669 O O . ASP A 1 87 ? -5.472 5.337 -13.751 1.00 58.78 87 ASP A O 1
ATOM 673 N N . PRO A 1 88 ? -3.827 4.067 -14.618 1.00 64.88 88 PRO A N 1
ATOM 674 C CA . PRO A 1 88 ? -4.467 2.808 -14.259 1.00 64.88 88 PRO A CA 1
ATOM 675 C C . PRO A 1 88 ? -4.585 2.695 -12.728 1.00 64.88 88 PRO A C 1
ATOM 677 O O . PRO A 1 88 ? -3.646 3.082 -12.024 1.00 64.88 88 PRO A O 1
ATOM 680 N N . PRO A 1 89 ? -5.712 2.179 -12.200 1.00 71.00 89 PRO A N 1
ATOM 681 C CA . PRO A 1 89 ? -5.892 2.025 -10.762 1.00 71.00 89 PRO A CA 1
ATOM 682 C C . PRO A 1 89 ? -4.839 1.067 -10.201 1.00 71.00 89 PRO A C 1
ATOM 684 O O . PRO A 1 89 ? -4.521 0.039 -10.807 1.00 71.00 89 PRO A O 1
ATOM 687 N N . MET A 1 90 ? -4.287 1.406 -9.037 1.00 75.88 90 MET A N 1
ATOM 688 C CA . MET A 1 90 ? -3.361 0.523 -8.334 1.00 75.88 90 MET A CA 1
ATOM 689 C C . MET A 1 90 ? -4.175 -0.482 -7.528 1.00 75.88 90 MET A C 1
ATOM 691 O O . M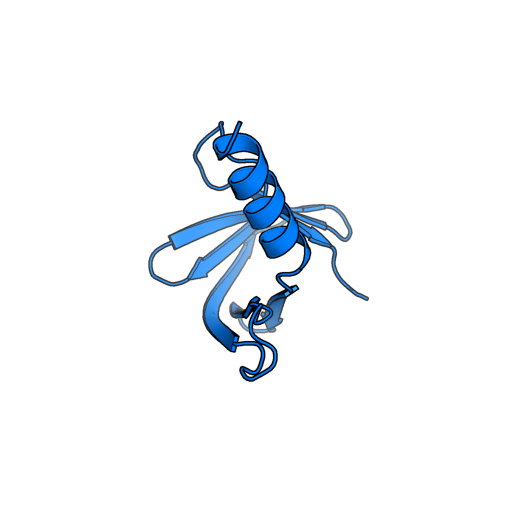ET A 1 90 ? -4.833 -0.107 -6.564 1.00 75.88 90 MET A O 1
ATOM 695 N N . VAL A 1 91 ? -4.135 -1.753 -7.919 1.00 81.88 91 VAL A N 1
ATOM 696 C CA . VAL A 1 91 ? -4.881 -2.823 -7.246 1.00 81.88 91 VAL A CA 1
ATOM 697 C C . VAL A 1 91 ? -3.919 -3.668 -6.421 1.00 81.88 91 VAL A C 1
ATOM 699 O O . VAL A 1 91 ? -3.067 -4.364 -6.970 1.00 81.88 91 VAL A O 1
ATOM 702 N N . PHE A 1 92 ? -4.076 -3.647 -5.101 1.00 80.50 92 PHE A N 1
ATOM 703 C CA . PHE A 1 92 ? -3.335 -4.505 -4.181 1.00 80.50 92 PHE A CA 1
ATOM 704 C C . PHE A 1 92 ? -4.216 -5.676 -3.757 1.00 80.50 92 PHE A C 1
ATOM 706 O O . PHE A 1 92 ? -5.304 -5.489 -3.220 1.00 80.50 92 PHE A O 1
ATOM 713 N N . ILE A 1 93 ? -3.754 -6.903 -3.976 1.00 81.88 93 ILE A N 1
ATOM 714 C CA . ILE A 1 93 ? -4.468 -8.105 -3.535 1.00 81.88 93 ILE A CA 1
ATOM 715 C C . ILE A 1 93 ? -3.917 -8.503 -2.167 1.00 81.88 93 ILE A C 1
ATOM 717 O O . ILE A 1 93 ? -2.710 -8.696 -2.015 1.00 81.88 93 ILE A O 1
ATOM 721 N N . LYS A 1 94 ? -4.795 -8.645 -1.170 1.00 75.75 94 LYS A N 1
ATOM 722 C CA . LYS A 1 94 ? -4.429 -9.126 0.163 1.00 75.75 94 LYS A CA 1
ATOM 723 C C . LYS A 1 94 ? -3.856 -10.536 0.040 1.00 75.75 94 LYS A C 1
ATOM 725 O O . LYS A 1 94 ? -4.585 -11.476 -0.278 1.00 75.75 94 LYS A O 1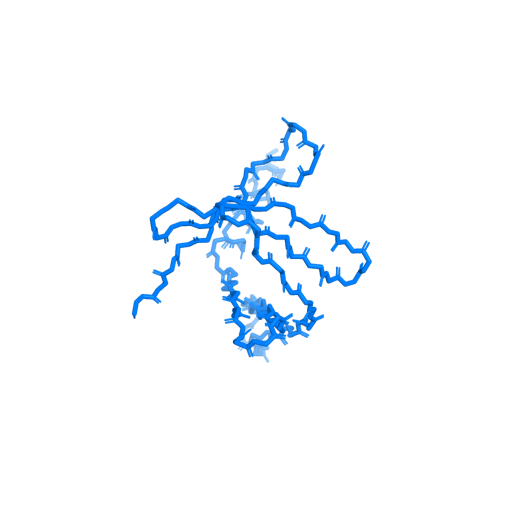
ATOM 730 N N . GLN A 1 95 ? -2.562 -10.680 0.312 1.00 66.56 95 GLN A N 1
ATOM 731 C CA . GLN A 1 95 ? -1.970 -11.996 0.520 1.00 66.56 95 GLN A CA 1
ATOM 732 C C . GLN A 1 95 ? -2.404 -12.494 1.905 1.00 66.56 95 GLN A C 1
ATOM 734 O O . GLN A 1 95 ? -2.259 -11.775 2.896 1.00 66.56 95 GLN A O 1
ATOM 739 N N . GLY A 1 96 ? -3.084 -13.644 1.915 1.00 49.91 96 GLY A N 1
ATOM 740 C CA . GLY A 1 96 ? -3.649 -14.278 3.109 1.00 49.91 96 GLY A CA 1
ATOM 741 C C . GLY A 1 96 ? -2.617 -15.001 3.953 1.00 49.91 96 GLY A C 1
ATOM 742 O O . GLY A 1 96 ? -1.550 -15.351 3.404 1.00 49.91 96 GLY A O 1
#